Protein AF-0000000084939916 (afdb_homodimer)

Sequence (118 aa):
MDNESQDVKFNRGLDLFIESVLKPDHKLRQCAHNQKCYNELMWVRDDVLEYLKTRRRFSMDNESQDVKFNRGLDLFIESVLKPDHKLRQCAHNQKCYNELMWVRDDVLEYLKTRRRFS

Organism: NCBI:txid444859

Structure (mmCIF, N/CA/C/O backbone):
data_AF-0000000084939916-model_v1
#
loop_
_entity.id
_entity.type
_entity.pdbx_description
1 polymer Gp58
#
loop_
_atom_site.group_PDB
_atom_site.id
_atom_site.type_symbol
_atom_site.label_atom_id
_atom_site.label_alt_id
_atom_site.label_comp_id
_atom_site.label_asym_id
_atom_site.label_entity_id
_atom_site.label_seq_id
_atom_site.pdbx_PDB_ins_code
_atom_site.Cartn_x
_atom_site.Cartn_y
_atom_site.Cartn_z
_atom_site.occupancy
_atom_site.B_iso_or_equiv
_atom_site.auth_seq_id
_atom_site.auth_comp_id
_atom_site.auth_asym_id
_atom_site.auth_atom_id
_atom_site.pdbx_PDB_model_num
ATOM 1 N N . MET A 1 1 ? 8.695 -27.969 -12.617 1 55.28 1 MET A N 1
ATOM 2 C CA . MET A 1 1 ? 8.531 -26.797 -13.484 1 55.28 1 MET A CA 1
ATOM 3 C C . MET A 1 1 ? 7.266 -26.031 -13.141 1 55.28 1 MET A C 1
ATOM 5 O O . MET A 1 1 ? 6.172 -26.594 -13.133 1 55.28 1 MET A O 1
ATOM 9 N N . ASP A 1 2 ? 7.324 -25.031 -12.305 1 68.12 2 ASP A N 1
ATOM 10 C CA . ASP A 1 2 ? 6.141 -24.266 -11.914 1 68.12 2 ASP A CA 1
ATOM 11 C C . ASP A 1 2 ? 5.414 -23.703 -13.141 1 68.12 2 ASP A C 1
ATOM 13 O O . ASP A 1 2 ? 5.98 -22.906 -13.891 1 68.12 2 ASP A O 1
ATOM 17 N N . ASN A 1 3 ? 4.555 -24.453 -13.641 1 83.75 3 ASN A N 1
ATOM 18 C CA . ASN A 1 3 ? 3.818 -24.203 -14.875 1 83.75 3 ASN A CA 1
ATOM 19 C C . ASN A 1 3 ? 2.793 -23.094 -14.703 1 83.75 3 ASN A C 1
ATOM 21 O O . ASN A 1 3 ? 1.862 -22.969 -15.508 1 83.75 3 ASN A O 1
ATOM 25 N N . GLU A 1 4 ? 2.92 -22.391 -13.719 1 90.69 4 GLU A N 1
ATOM 26 C CA . GLU A 1 4 ? 1.94 -21.328 -13.5 1 90.69 4 GLU A CA 1
ATOM 27 C C . GLU A 1 4 ? 2.299 -20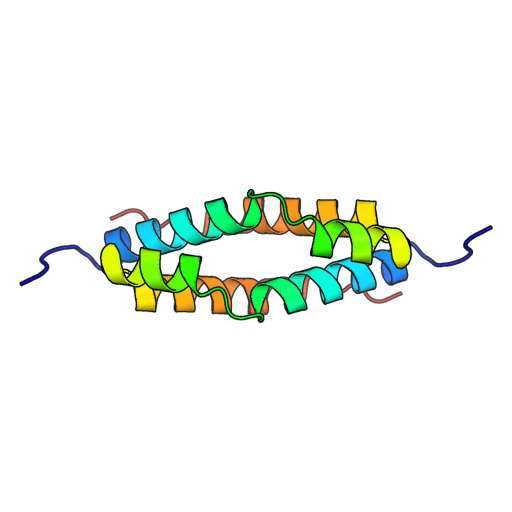.078 -14.289 1 90.69 4 GLU A C 1
ATOM 29 O O . GLU A 1 4 ? 3.471 -19.703 -14.383 1 90.69 4 GLU A O 1
ATOM 34 N N . SER A 1 5 ? 1.283 -19.562 -15.016 1 93.44 5 SER A N 1
ATOM 35 C CA . SER A 1 5 ? 1.527 -18.344 -15.789 1 93.44 5 SER A CA 1
ATOM 36 C C . SER A 1 5 ? 1.973 -17.188 -14.891 1 93.44 5 SER A C 1
ATOM 38 O O . SER A 1 5 ? 1.695 -17.203 -13.688 1 93.44 5 SER A O 1
ATOM 40 N N . GLN A 1 6 ? 2.688 -16.25 -15.438 1 94.56 6 GLN A N 1
ATOM 41 C CA . GLN A 1 6 ? 3.15 -15.078 -14.695 1 94.56 6 GLN A CA 1
ATOM 42 C C . GLN A 1 6 ? 1.976 -14.258 -14.172 1 94.56 6 GLN A C 1
ATOM 44 O O . GLN A 1 6 ? 2.055 -13.672 -13.094 1 94.56 6 GLN A O 1
ATOM 49 N N . ASP A 1 7 ? 0.882 -14.242 -14.922 1 96.19 7 ASP A N 1
ATOM 50 C CA . ASP A 1 7 ? -0.299 -13.492 -14.508 1 96.19 7 ASP A CA 1
ATOM 51 C C . ASP A 1 7 ? -0.888 -14.062 -13.219 1 96.19 7 ASP A C 1
ATOM 53 O O . ASP A 1 7 ? -1.333 -13.312 -12.344 1 96.19 7 ASP A O 1
ATOM 57 N N . VAL A 1 8 ? -0.942 -15.367 -13.133 1 96.69 8 VAL A N 1
ATOM 58 C CA . VAL A 1 8 ? -1.467 -16.016 -11.938 1 96.69 8 VAL A CA 1
ATOM 59 C C . VAL A 1 8 ? -0.582 -15.68 -10.742 1 96.69 8 VAL A C 1
ATOM 61 O O . VAL A 1 8 ? -1.084 -15.344 -9.664 1 96.69 8 VAL A O 1
ATOM 64 N N . LYS A 1 9 ? 0.613 -15.75 -10.922 1 96.94 9 LYS A N 1
ATOM 65 C CA . LYS A 1 9 ? 1.552 -15.422 -9.852 1 96.94 9 LYS A CA 1
ATOM 66 C C . LYS A 1 9 ? 1.452 -13.953 -9.461 1 96.94 9 LYS A C 1
ATOM 68 O O . LYS A 1 9 ? 1.509 -13.617 -8.281 1 96.94 9 LYS A O 1
ATOM 73 N N . PHE A 1 10 ? 1.355 -13.039 -10.547 1 98.12 10 PHE A N 1
ATOM 74 C CA . PHE A 1 10 ? 1.179 -11.617 -10.273 1 98.12 10 PHE A CA 1
ATOM 75 C C . PHE A 1 10 ? -0.06 -11.375 -9.422 1 98.12 10 PHE A C 1
ATOM 77 O O . PHE A 1 10 ? -0.007 -10.641 -8.43 1 98.12 10 PHE A O 1
ATOM 84 N N . ASN A 1 11 ? -1.154 -12.062 -9.773 1 98.25 11 ASN A N 1
ATOM 85 C CA . ASN A 1 11 ? -2.398 -11.883 -9.031 1 98.25 11 ASN A CA 1
ATOM 86 C C . ASN A 1 11 ? -2.281 -12.391 -7.598 1 98.25 11 ASN A C 1
ATOM 88 O O . ASN A 1 11 ? -2.893 -11.836 -6.684 1 98.25 11 ASN A O 1
ATOM 92 N N . ARG A 1 12 ? -1.5 -13.391 -7.375 1 97.75 12 ARG A N 1
ATOM 93 C CA . ARG A 1 12 ? -1.253 -13.875 -6.02 1 97.75 12 ARG A CA 1
ATOM 94 C C . ARG A 1 12 ? -0.479 -12.844 -5.207 1 97.75 12 ARG A C 1
ATOM 96 O O . ARG A 1 12 ? -0.814 -12.578 -4.047 1 97.75 12 ARG A O 1
ATOM 103 N N . GLY A 1 13 ? 0.573 -12.266 -5.816 1 98.12 13 GLY A N 1
ATOM 104 C CA . GLY A 1 13 ? 1.292 -11.188 -5.16 1 98.12 13 GLY A CA 1
ATOM 105 C C . GLY A 1 13 ? 0.417 -9.984 -4.859 1 98.12 13 GLY A C 1
ATOM 106 O O . GLY A 1 13 ? 0.499 -9.406 -3.773 1 98.12 13 GLY A O 1
ATOM 107 N N . LEU A 1 14 ? -0.398 -9.664 -5.844 1 98.56 14 LEU A N 1
ATOM 108 C CA . LEU A 1 14 ? -1.363 -8.586 -5.688 1 98.56 14 LEU A CA 1
ATOM 109 C C . LEU A 1 14 ? -2.289 -8.844 -4.504 1 98.56 14 LEU A C 1
ATOM 111 O O . LEU A 1 14 ? -2.518 -7.953 -3.682 1 98.56 14 LEU A O 1
ATOM 115 N N . ASP A 1 15 ? -2.814 -10.078 -4.402 1 98.44 15 ASP A N 1
ATOM 116 C CA . ASP A 1 15 ? -3.709 -10.438 -3.307 1 98.44 15 ASP A CA 1
ATOM 117 C C . ASP A 1 15 ? -3.008 -10.305 -1.956 1 98.44 15 ASP A C 1
ATOM 119 O O . ASP A 1 15 ? -3.592 -9.797 -0.995 1 98.44 15 ASP A O 1
ATOM 123 N N . LEU A 1 16 ? -1.821 -10.758 -1.882 1 98.12 16 LEU A N 1
ATOM 124 C CA . LEU A 1 16 ? -1.053 -10.648 -0.647 1 98.12 16 LEU A CA 1
ATOM 125 C C . LEU A 1 16 ? -0.865 -9.188 -0.249 1 98.12 16 LEU A C 1
ATOM 127 O O . LEU A 1 16 ? -1.004 -8.836 0.925 1 98.12 16 LEU A O 1
ATOM 131 N N . PHE A 1 17 ? -0.526 -8.266 -1.152 1 98.38 17 PHE A N 1
ATOM 132 C CA . PHE A 1 17 ? -0.325 -6.852 -0.872 1 98.38 17 PHE A CA 1
ATOM 133 C C . PHE A 1 17 ? -1.619 -6.203 -0.394 1 98.38 17 PHE A C 1
ATOM 135 O O . PHE A 1 17 ? -1.615 -5.43 0.563 1 98.38 17 PHE A O 1
ATOM 142 N N . ILE A 1 18 ? -2.701 -6.539 -1.081 1 98.38 18 ILE A N 1
ATOM 143 C CA . ILE A 1 18 ? -4.004 -6.004 -0.699 1 98.38 18 ILE A CA 1
ATOM 144 C C . ILE A 1 18 ? -4.32 -6.395 0.743 1 98.38 18 ILE A C 1
ATOM 146 O O . ILE A 1 18 ? -4.75 -5.559 1.539 1 98.38 18 ILE A O 1
ATOM 150 N N . GLU A 1 19 ? -4.094 -7.621 1.063 1 97.25 19 GLU A N 1
ATOM 151 C CA . GLU A 1 19 ? -4.328 -8.07 2.432 1 97.25 19 GLU A CA 1
ATOM 152 C C . GLU A 1 19 ? -3.486 -7.281 3.428 1 97.25 19 GLU A C 1
ATOM 154 O O . GLU A 1 19 ? -3.955 -6.949 4.52 1 97.25 19 GLU A O 1
ATOM 159 N N . SER A 1 20 ? -2.232 -7.035 3.074 1 96.81 20 SER A N 1
ATOM 160 C CA . SER A 1 20 ? -1.347 -6.281 3.957 1 96.81 20 SER A CA 1
ATOM 161 C C . SER A 1 20 ? -1.843 -4.855 4.152 1 96.81 20 SER A C 1
ATOM 163 O O . SER A 1 20 ? -1.668 -4.273 5.227 1 96.81 20 SER A O 1
ATOM 165 N N . VAL A 1 21 ? -2.348 -4.25 3.117 1 96.25 21 VAL A N 1
ATOM 166 C CA . VAL A 1 21 ? -2.895 -2.898 3.189 1 96.25 21 VAL A CA 1
ATOM 167 C C . VAL A 1 21 ? -4.148 -2.893 4.059 1 96.25 21 VAL A C 1
ATOM 169 O O . VAL A 1 21 ? -4.398 -1.938 4.797 1 96.25 21 VAL A O 1
ATOM 172 N N . LEU A 1 22 ? -4.969 -3.949 4.027 1 96.44 22 LEU A N 1
ATOM 173 C CA . LEU A 1 22 ? -6.23 -4.035 4.754 1 96.44 22 LEU A CA 1
ATOM 174 C C . LEU A 1 22 ? -5.988 -4.305 6.234 1 96.44 22 LEU A C 1
ATOM 176 O O . LEU A 1 22 ? -6.793 -3.908 7.086 1 96.44 22 LEU A O 1
ATOM 180 N N . LYS A 1 23 ? -4.91 -5.051 6.469 1 94.06 23 LYS A N 1
ATOM 181 C CA . LYS A 1 23 ? -4.598 -5.375 7.855 1 94.06 23 LYS A CA 1
ATOM 182 C C . LYS A 1 23 ? -4.316 -4.113 8.672 1 94.06 23 LYS A C 1
ATOM 184 O O . LYS A 1 23 ? -3.541 -3.256 8.242 1 94.06 23 LYS A O 1
ATOM 189 N N . PRO A 1 24 ? -4.965 -4.082 9.844 1 88.75 24 PRO A N 1
ATOM 190 C CA . PRO A 1 24 ? -4.684 -2.918 10.688 1 88.75 24 PRO A CA 1
ATOM 191 C C . PRO A 1 24 ? -3.217 -2.822 11.094 1 88.75 24 PRO A C 1
ATOM 193 O O . PRO A 1 24 ? -2.592 -3.838 11.406 1 88.75 24 PRO A O 1
ATOM 196 N N . ASP A 1 25 ? -2.75 -1.593 10.969 1 93.25 25 ASP A N 1
ATOM 197 C CA . ASP A 1 25 ? -1.422 -1.259 11.477 1 93.25 25 ASP A CA 1
ATOM 198 C C . ASP A 1 25 ? -1.503 -0.22 12.594 1 93.25 25 ASP A C 1
ATOM 200 O O . ASP A 1 25 ? -1.52 0.983 12.328 1 93.25 25 ASP A O 1
ATOM 204 N N . HIS A 1 26 ? -1.413 -0.751 13.805 1 95.31 26 HIS A N 1
ATOM 205 C CA . HIS A 1 26 ? -1.673 0.095 14.969 1 95.31 26 HIS A CA 1
ATOM 206 C C .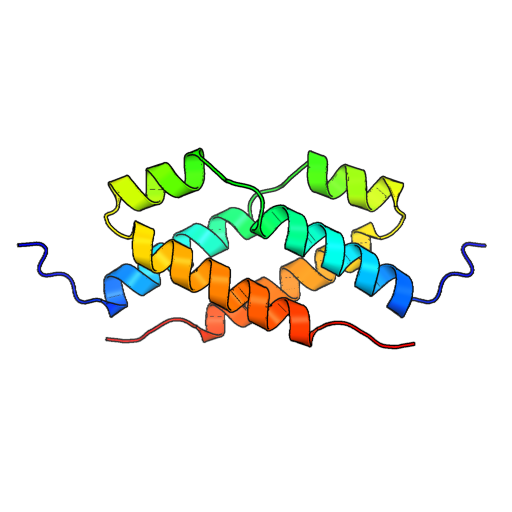 HIS A 1 26 ? -0.609 1.179 15.109 1 95.31 26 HIS A C 1
ATOM 208 O O . HIS A 1 26 ? -0.923 2.322 15.445 1 95.31 26 HIS A O 1
ATOM 214 N N . LYS A 1 27 ? 0.622 0.792 14.945 1 96 27 LYS A N 1
ATOM 215 C CA . LYS A 1 27 ? 1.695 1.776 15.047 1 96 27 LYS A CA 1
ATOM 216 C C . LYS A 1 27 ? 1.524 2.883 14.008 1 96 27 LYS A C 1
ATOM 218 O O . LYS A 1 27 ? 1.648 4.066 14.336 1 96 27 LYS A O 1
ATOM 223 N N . LEU A 1 28 ? 1.215 2.527 12.797 1 96.94 28 LEU A N 1
ATOM 224 C CA . LEU A 1 28 ? 0.991 3.49 11.719 1 96.94 28 LEU A CA 1
ATOM 225 C C . LEU A 1 28 ? -0.184 4.406 12.047 1 96.94 28 LEU A C 1
ATOM 227 O O . LEU A 1 28 ? -0.099 5.621 11.867 1 96.94 28 LEU A O 1
ATOM 231 N N . ARG A 1 29 ? -1.285 3.865 12.555 1 97.5 29 ARG A N 1
ATOM 232 C CA . ARG A 1 29 ? -2.467 4.648 12.898 1 97.5 29 ARG A CA 1
ATOM 233 C C . ARG A 1 29 ? -2.178 5.605 14.047 1 97.5 29 ARG A C 1
ATOM 235 O O . ARG A 1 29 ? -2.645 6.746 14.047 1 97.5 29 ARG A O 1
ATOM 242 N N . GLN A 1 30 ? -1.429 5.117 14.977 1 98.12 30 GLN A N 1
ATOM 243 C CA . GLN A 1 30 ? -1.065 5.977 16.094 1 98.12 30 GLN A CA 1
ATOM 244 C C . GLN A 1 30 ? -0.199 7.145 15.633 1 98.12 30 GLN A C 1
ATOM 246 O O . GLN A 1 30 ? -0.385 8.281 16.094 1 98.12 30 GLN A O 1
ATOM 251 N N . CYS A 1 31 ? 0.781 6.84 14.844 1 97.88 31 CYS A N 1
ATOM 252 C CA . CYS A 1 31 ? 1.615 7.895 14.281 1 97.88 31 CYS A CA 1
ATOM 253 C C . CYS A 1 31 ? 0.767 8.93 13.555 1 97.88 31 CYS A C 1
ATOM 255 O O . CYS A 1 31 ? 0.964 10.133 13.727 1 97.88 31 CYS A O 1
ATOM 257 N N . ALA A 1 32 ? -0.178 8.516 12.797 1 98.06 32 ALA A N 1
ATOM 258 C CA . ALA A 1 32 ? -1.06 9.406 12.055 1 98.06 32 ALA A CA 1
ATOM 259 C C . ALA A 1 32 ? -1.893 10.266 13 1 98.06 32 ALA A C 1
ATOM 261 O O .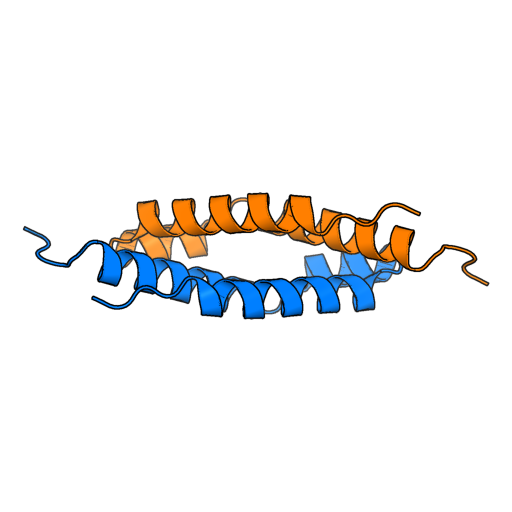 ALA A 1 32 ? -2.109 11.453 1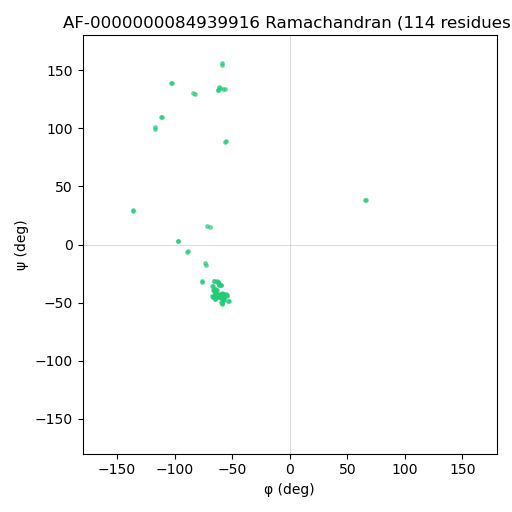2.742 1 98.06 32 ALA A O 1
ATOM 262 N N . HIS A 1 33 ? -2.383 9.609 14.047 1 98 33 HIS A N 1
ATOM 263 C CA . HIS A 1 33 ? -3.117 10.375 15.047 1 98 33 HIS A CA 1
ATOM 264 C C . HIS A 1 33 ? -2.24 11.461 15.672 1 98 33 HIS A C 1
ATOM 266 O O . HIS A 1 33 ? -2.676 12.602 15.836 1 98 33 HIS A O 1
ATOM 272 N N . ASN A 1 34 ? -1.037 11.125 16.031 1 97.88 34 ASN A N 1
ATOM 273 C CA . ASN A 1 34 ? -0.095 12.055 16.641 1 97.88 34 ASN A CA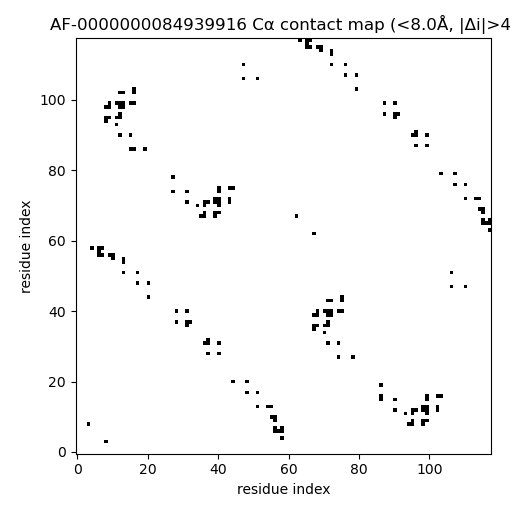 1
ATOM 274 C C . ASN A 1 34 ? 0.25 13.203 15.695 1 97.88 34 ASN A C 1
ATOM 276 O O . ASN A 1 34 ? 0.484 14.328 16.141 1 97.88 34 ASN A O 1
ATOM 280 N N . GLN A 1 35 ? 0.253 12.945 14.477 1 97.25 35 GLN A N 1
ATOM 281 C CA . GLN A 1 35 ? 0.64 13.945 13.484 1 97.25 35 GLN A CA 1
ATOM 282 C C . GLN A 1 35 ? -0.584 14.633 12.898 1 97.25 35 GLN A C 1
ATOM 284 O O . GLN A 1 35 ? -0.479 15.344 11.898 1 97.25 35 GLN A O 1
ATOM 289 N N . LYS A 1 36 ? -1.763 14.25 13.43 1 97 36 LYS A N 1
ATOM 290 C CA . LYS A 1 36 ? -3.037 14.891 13.125 1 97 36 LYS A CA 1
ATOM 291 C C . LYS A 1 36 ? -3.414 14.695 11.656 1 97 36 LYS A C 1
ATOM 293 O O . LYS A 1 36 ? -3.869 15.625 10.992 1 97 36 LYS A O 1
ATOM 298 N N . CYS A 1 37 ? -3.131 13.539 11.141 1 98.06 37 CYS A N 1
ATOM 299 C CA . CYS A 1 37 ? -3.467 13.258 9.75 1 98.06 37 CYS A CA 1
ATOM 300 C C . CYS A 1 37 ? -4.086 11.875 9.609 1 98.06 37 CYS A C 1
ATOM 302 O O . CYS A 1 37 ? -3.883 11.195 8.594 1 98.06 37 CYS A O 1
ATOM 304 N N . TYR A 1 38 ? -4.766 11.336 10.594 1 98.06 38 TYR A N 1
ATOM 305 C CA . TYR A 1 38 ? -5.371 10.008 10.586 1 98.06 38 TYR A CA 1
ATOM 306 C C . TYR A 1 38 ? -6.367 9.875 9.445 1 98.06 38 TYR A C 1
ATOM 308 O O . TYR A 1 38 ? -6.324 8.898 8.688 1 98.06 38 TYR A O 1
ATOM 316 N N . ASN A 1 39 ? -7.305 10.844 9.312 1 97.88 39 ASN A N 1
ATOM 317 C CA . ASN A 1 39 ? -8.305 10.766 8.25 1 97.88 39 ASN A CA 1
ATOM 318 C C . ASN A 1 39 ? -7.648 10.711 6.875 1 97.88 39 ASN A C 1
ATOM 320 O O . ASN A 1 39 ? -8.062 9.93 6.016 1 97.88 39 ASN A O 1
ATOM 324 N N . GLU A 1 40 ? -6.684 11.5 6.684 1 98.06 40 GLU A N 1
ATOM 325 C CA . GLU A 1 40 ? -5.98 11.547 5.402 1 98.06 40 GLU A CA 1
ATOM 326 C C . GLU A 1 40 ? -5.254 10.234 5.125 1 98.06 40 GLU A C 1
ATOM 328 O O . GLU A 1 40 ? -5.223 9.766 3.988 1 98.06 40 GLU A O 1
ATOM 333 N N . LEU A 1 41 ? -4.613 9.641 6.152 1 98.38 41 LEU A N 1
ATOM 334 C CA . LEU A 1 41 ? -4.016 8.32 5.988 1 98.38 41 LEU A CA 1
ATOM 335 C C . LEU A 1 41 ? -5.051 7.309 5.504 1 98.38 41 LEU A C 1
ATOM 337 O O . LEU A 1 41 ? -4.77 6.5 4.617 1 98.38 41 LEU A O 1
ATOM 341 N N . MET A 1 42 ? -6.254 7.344 6.07 1 98.19 42 MET A N 1
ATOM 342 C CA . MET A 1 42 ? -7.312 6.418 5.668 1 98.19 42 MET A CA 1
ATOM 343 C C . MET A 1 42 ? -7.734 6.668 4.223 1 98.19 42 MET A C 1
ATOM 345 O O . MET A 1 42 ? -8.062 5.727 3.498 1 98.19 42 MET A O 1
ATOM 349 N N . TRP A 1 43 ? -7.777 7.906 3.842 1 98.19 43 TRP A N 1
ATOM 350 C CA . TRP A 1 43 ? -8.109 8.227 2.457 1 98.19 43 TRP A CA 1
ATOM 351 C C . TRP A 1 43 ? -7.07 7.648 1.503 1 98.19 43 TRP A C 1
ATOM 353 O O . TRP A 1 43 ? -7.418 7.082 0.465 1 98.19 43 TRP A O 1
ATOM 363 N N . VAL A 1 44 ? -5.777 7.789 1.814 1 98.25 44 VAL A N 1
ATOM 364 C CA . VAL A 1 44 ? -4.703 7.227 1.008 1 98.25 44 VAL A CA 1
ATOM 365 C C . VAL A 1 44 ? -4.871 5.711 0.903 1 98.25 44 VAL A C 1
ATOM 367 O O . VAL A 1 44 ? -4.773 5.145 -0.188 1 98.25 44 VAL A O 1
ATOM 370 N N . ARG A 1 45 ? -5.055 5.094 2.027 1 98.25 45 ARG A N 1
ATOM 371 C CA . ARG A 1 45 ? -5.258 3.648 2.049 1 98.25 45 ARG A CA 1
ATOM 372 C C . ARG A 1 45 ? -6.375 3.24 1.094 1 98.25 45 ARG A C 1
ATOM 374 O O . ARG A 1 45 ? -6.215 2.307 0.305 1 98.25 45 ARG A O 1
ATOM 381 N N . ASP A 1 46 ? -7.473 3.9 1.172 1 98.06 46 ASP A N 1
ATOM 382 C CA . ASP A 1 46 ? -8.625 3.572 0.334 1 98.06 46 ASP A CA 1
ATOM 383 C C . ASP A 1 46 ? -8.305 3.787 -1.144 1 98.06 46 ASP A C 1
ATOM 385 O O . ASP A 1 46 ? -8.695 2.982 -1.992 1 98.06 46 ASP A O 1
ATOM 389 N N . ASP A 1 47 ? -7.664 4.848 -1.441 1 97.81 47 ASP A N 1
ATOM 390 C CA . ASP A 1 47 ? -7.242 5.129 -2.811 1 97.81 47 ASP A CA 1
ATOM 391 C C . ASP A 1 47 ? -6.359 4.008 -3.352 1 97.81 47 ASP A C 1
ATOM 393 O O . ASP A 1 47 ? -6.531 3.568 -4.492 1 97.81 47 ASP A O 1
ATOM 397 N N . VAL A 1 48 ? -5.398 3.607 -2.549 1 98.31 48 VAL A N 1
ATOM 398 C CA . VAL A 1 48 ? -4.473 2.553 -2.949 1 98.31 48 VAL A CA 1
ATOM 399 C C . VAL A 1 48 ? -5.238 1.255 -3.189 1 98.31 48 VAL A C 1
ATOM 401 O O . VAL A 1 48 ? -4.961 0.53 -4.148 1 98.31 48 VAL A O 1
ATOM 404 N N . LEU A 1 49 ? -6.148 0.915 -2.359 1 98.25 49 LEU A N 1
ATOM 405 C CA . LEU A 1 49 ? -6.941 -0.298 -2.537 1 98.25 49 LEU A CA 1
ATOM 406 C C . LEU A 1 49 ? -7.691 -0.268 -3.861 1 98.25 49 LEU A C 1
ATOM 408 O O . LEU A 1 49 ? -7.75 -1.274 -4.57 1 98.25 49 LEU A O 1
ATOM 412 N N . GLU A 1 50 ? -8.273 0.846 -4.121 1 98.31 50 GLU A N 1
ATOM 413 C CA . GLU A 1 50 ? -8.969 0.98 -5.402 1 98.31 50 GLU A CA 1
ATOM 414 C C . GLU A 1 50 ? -8 0.826 -6.57 1 98.31 50 GLU A C 1
ATOM 416 O O . GLU A 1 50 ? -8.312 0.148 -7.555 1 98.31 50 GLU A O 1
ATOM 421 N N . TYR A 1 51 ? -6.887 1.463 -6.477 1 98.38 51 TYR A N 1
ATOM 422 C CA . TYR A 1 51 ? -5.863 1.341 -7.508 1 98.38 51 TYR A CA 1
ATOM 423 C C . TYR A 1 51 ? -5.457 -0.115 -7.703 1 98.38 51 TYR A C 1
ATOM 425 O O . TYR A 1 51 ? -5.359 -0.592 -8.836 1 98.38 51 TYR A O 1
ATOM 433 N N . LEU A 1 52 ? -5.203 -0.856 -6.629 1 98.19 52 LEU A N 1
ATOM 434 C CA . LEU A 1 52 ? -4.762 -2.244 -6.688 1 98.19 52 LEU A CA 1
ATOM 435 C C . LEU A 1 52 ? -5.785 -3.113 -7.41 1 98.19 52 LEU A C 1
ATOM 437 O O . LEU A 1 52 ? -5.418 -4.059 -8.109 1 98.19 52 LEU A O 1
ATOM 441 N N . LYS A 1 53 ? -7.02 -2.852 -7.285 1 96.88 53 LYS A N 1
ATOM 442 C CA . LYS A 1 53 ? -8.055 -3.602 -7.984 1 96.88 53 LYS A CA 1
ATOM 443 C C . LYS A 1 53 ? -7.898 -3.48 -9.5 1 96.88 53 LYS A C 1
ATOM 445 O O .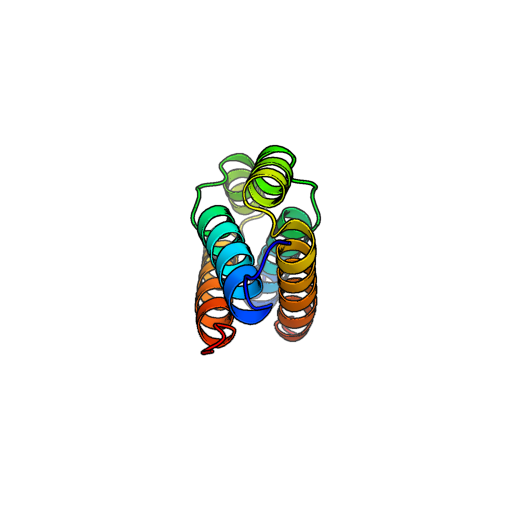 LYS A 1 53 ? -8.234 -4.406 -10.242 1 96.88 53 LYS A O 1
ATOM 450 N N . THR A 1 54 ? -7.441 -2.293 -9.93 1 97.62 54 THR A N 1
ATOM 451 C CA . THR A 1 54 ? -7.285 -2.055 -11.367 1 97.62 54 THR A CA 1
ATOM 452 C C . THR A 1 54 ? -6.082 -2.814 -11.914 1 97.62 54 THR A C 1
ATOM 454 O O . THR A 1 54 ? -5.914 -2.928 -13.133 1 97.62 54 THR A O 1
ATOM 457 N N . ARG A 1 55 ? -5.176 -3.285 -11.094 1 97.5 55 ARG A N 1
ATOM 458 C CA . ARG A 1 55 ? -3.932 -3.924 -11.516 1 97.5 55 ARG A CA 1
ATOM 459 C C . ARG A 1 55 ? -4.125 -5.426 -11.703 1 97.5 55 ARG A C 1
ATOM 461 O O . ARG A 1 55 ? -3.209 -6.125 -12.141 1 97.5 55 ARG A O 1
ATOM 468 N N . ARG A 1 56 ? -5.234 -5.953 -11.367 1 97.5 56 ARG A N 1
ATOM 469 C CA . ARG A 1 56 ? -5.488 -7.379 -11.555 1 97.5 56 ARG A CA 1
ATOM 470 C C . ARG A 1 56 ? -5.301 -7.781 -13.008 1 97.5 56 ARG A C 1
ATOM 472 O O . ARG A 1 56 ? -5.742 -7.074 -13.914 1 97.5 56 ARG A O 1
ATOM 479 N N . ARG A 1 57 ? -4.621 -8.828 -13.172 1 96.19 57 ARG A N 1
ATOM 480 C CA . ARG A 1 57 ? -4.375 -9.352 -14.516 1 96.19 57 ARG A CA 1
ATOM 481 C C . ARG A 1 57 ? -5.273 -10.547 -14.812 1 96.19 57 ARG A C 1
ATOM 483 O O . ARG A 1 57 ? -5.52 -11.375 -13.938 1 96.19 57 ARG A O 1
ATOM 490 N N . PHE A 1 58 ? -5.797 -10.562 -16.062 1 87.88 58 PHE A N 1
ATOM 491 C CA . PHE A 1 58 ? -6.672 -11.641 -16.5 1 87.88 58 PHE A CA 1
ATOM 492 C C . PHE A 1 58 ? -5.984 -12.5 -17.547 1 87.88 58 PHE A C 1
ATOM 494 O O . PHE A 1 58 ? -5.32 -11.977 -18.453 1 87.88 58 PHE A O 1
ATOM 501 N N . SER A 1 59 ? -5.605 -13.789 -17.172 1 65 59 SER A N 1
ATOM 502 C CA . SER A 1 59 ? -4.992 -14.719 -18.109 1 65 59 SER A CA 1
ATOM 503 C C . SER A 1 59 ? -5.977 -15.141 -19.188 1 65 59 SER A C 1
ATOM 505 O O . SER A 1 59 ? -7.188 -15.164 -18.969 1 65 59 SER A O 1
ATOM 507 N N . MET B 1 1 ? -6.875 25.922 16.922 1 55.28 1 MET B N 1
ATOM 508 C CA . MET B 1 1 ? -7.418 25.75 15.578 1 55.28 1 MET B CA 1
ATOM 509 C C . MET B 1 1 ? -6.336 25.297 14.609 1 55.28 1 MET B C 1
ATOM 511 O O . MET B 1 1 ? -5.309 25.953 14.461 1 55.28 1 MET B O 1
ATOM 515 N N . ASP B 1 2 ? -6.16 24 14.391 1 68.06 2 ASP B N 1
ATOM 516 C CA . ASP B 1 2 ? -5.113 23.5 13.5 1 68.06 2 ASP B CA 1
ATOM 517 C C . ASP B 1 2 ? -5.242 24.109 12.109 1 68.06 2 ASP B C 1
ATOM 519 O O . ASP B 1 2 ? -6.266 23.938 11.438 1 68.06 2 ASP B O 1
ATOM 523 N N . ASN B 1 3 ? -4.648 25.188 11.922 1 83.69 3 ASN B N 1
ATOM 524 C CA . ASN B 1 3 ? -4.695 26.031 10.734 1 83.69 3 ASN B CA 1
ATOM 525 C C . ASN B 1 3 ? -3.984 25.375 9.555 1 83.69 3 ASN B C 1
ATOM 527 O O . ASN B 1 3 ? -3.645 26.047 8.578 1 83.69 3 ASN B O 1
ATOM 531 N N . GLU B 1 4 ? -3.732 24.172 9.648 1 90.5 4 GLU B N 1
ATOM 532 C CA . GLU B 1 4 ? -3.029 23.5 8.555 1 90.5 4 GLU B CA 1
ATOM 533 C C . GLU B 1 4 ? -3.992 23.109 7.434 1 90.5 4 GLU B C 1
ATOM 535 O O . GLU B 1 4 ? -5.105 22.656 7.703 1 90.5 4 GLU B O 1
ATOM 540 N N . SER B 1 5 ? -3.619 23.484 6.207 1 93.25 5 SER B N 1
ATOM 541 C CA . SER B 1 5 ? -4.473 23.141 5.078 1 93.25 5 SER B CA 1
ATOM 542 C C . SER B 1 5 ? -4.664 21.625 4.969 1 93.25 5 SER B C 1
ATOM 544 O O . SER B 1 5 ? -3.842 20.859 5.465 1 93.25 5 SER B O 1
ATOM 546 N N . GLN B 1 6 ? -5.746 21.219 4.348 1 94.44 6 GLN B N 1
ATOM 547 C CA . GLN B 1 6 ? -6.035 19.812 4.152 1 94.44 6 GLN B CA 1
ATOM 548 C C . GLN B 1 6 ? -4.973 19.141 3.277 1 94.44 6 GLN B C 1
ATOM 550 O O . GLN B 1 6 ? -4.645 17.969 3.469 1 94.44 6 GLN B O 1
ATOM 555 N N . ASP B 1 7 ? -4.414 19.906 2.342 1 96.06 7 ASP B N 1
ATOM 556 C CA . ASP B 1 7 ? -3.387 19.359 1.455 1 96.06 7 ASP B CA 1
ATOM 557 C C . ASP B 1 7 ? -2.131 18.984 2.236 1 96.06 7 ASP B C 1
ATOM 559 O O . ASP B 1 7 ? -1.497 17.969 1.949 1 96.06 7 ASP B O 1
ATOM 563 N N . VAL B 1 8 ? -1.743 19.828 3.168 1 96.62 8 VAL B N 1
ATOM 564 C CA . VAL B 1 8 ? -0.567 19.547 3.984 1 96.62 8 VAL B CA 1
ATOM 565 C C . VAL B 1 8 ? -0.799 18.281 4.809 1 96.62 8 VAL B C 1
ATOM 567 O O . VAL B 1 8 ? 0.079 17.422 4.898 1 96.62 8 VAL B O 1
ATOM 570 N N . LYS B 1 9 ? -1.892 18.203 5.352 1 96.88 9 LYS B N 1
ATOM 571 C CA . LYS B 1 9 ? -2.227 17.016 6.148 1 96.88 9 LYS B CA 1
ATOM 572 C C . LYS B 1 9 ? -2.285 15.766 5.277 1 96.88 9 LYS B C 1
ATOM 574 O O . LYS B 1 9 ? -1.826 14.703 5.688 1 96.88 9 LYS B O 1
ATOM 579 N N . PHE B 1 10 ? -2.936 15.93 4.039 1 98.06 10 PHE B N 1
ATOM 580 C CA . PHE B 1 10 ? -2.977 14.812 3.102 1 98.06 10 PHE B CA 1
ATOM 581 C C . PHE B 1 10 ? -1.567 14.328 2.773 1 98.06 10 PHE B C 1
ATOM 583 O O . PHE B 1 10 ? -1.295 13.125 2.803 1 98.06 10 PHE B O 1
ATOM 590 N N . ASN B 1 11 ? -0.665 15.266 2.508 1 98.25 11 ASN B N 1
ATOM 591 C CA . ASN B 1 11 ? 0.703 14.906 2.15 1 98.25 11 ASN B CA 1
ATOM 592 C C . ASN B 1 11 ? 1.426 14.234 3.314 1 98.25 11 ASN B C 1
ATOM 594 O O . ASN B 1 11 ? 2.262 13.352 3.105 1 98.25 11 ASN B O 1
ATOM 598 N N . ARG B 1 12 ? 1.105 14.586 4.523 1 97.75 12 ARG B N 1
ATOM 599 C CA . ARG B 1 12 ? 1.673 13.914 5.688 1 97.75 12 ARG B CA 1
ATOM 600 C C . ARG B 1 12 ? 1.189 12.469 5.773 1 97.75 12 ARG B C 1
ATOM 602 O O . ARG B 1 12 ? 1.981 11.555 6.023 1 97.75 12 ARG B O 1
ATOM 609 N N . GLY B 1 13 ? -0.138 12.281 5.57 1 98.12 13 GLY B N 1
ATOM 610 C CA . GLY B 1 13 ? -0.665 10.93 5.512 1 98.12 13 GLY B CA 1
ATOM 611 C C . GLY B 1 13 ? -0.05 10.094 4.402 1 98.12 13 GLY B C 1
ATOM 612 O O . GLY B 1 13 ? 0.284 8.93 4.609 1 98.12 13 GLY B O 1
ATOM 613 N N . LEU B 1 14 ? 0.073 10.734 3.277 1 98.56 14 LEU B N 1
ATOM 614 C CA . LEU B 1 14 ? 0.715 10.109 2.131 1 98.56 14 LEU B CA 1
ATOM 615 C C . LEU B 1 14 ? 2.135 9.664 2.475 1 98.56 14 LEU B C 1
ATOM 617 O O . LEU B 1 14 ? 2.529 8.539 2.174 1 98.56 14 LEU B O 1
ATOM 621 N N . ASP B 1 15 ? 2.924 10.555 3.102 1 98.44 15 ASP B N 1
ATOM 622 C CA . ASP B 1 15 ? 4.297 10.242 3.484 1 98.44 15 ASP B CA 1
ATOM 623 C C . ASP B 1 15 ? 4.344 9.055 4.445 1 98.44 15 ASP B C 1
ATOM 625 O O . ASP B 1 15 ? 5.191 8.172 4.309 1 98.44 15 ASP B O 1
ATOM 629 N N . LEU B 1 16 ? 3.482 9.039 5.387 1 98.12 16 LEU B N 1
ATOM 630 C CA . LEU B 1 16 ? 3.422 7.938 6.34 1 98.12 16 LEU B CA 1
ATOM 631 C C . LEU B 1 16 ? 3.129 6.621 5.629 1 98.12 16 LEU B C 1
ATOM 633 O O . LEU B 1 16 ? 3.742 5.594 5.934 1 98.12 16 LEU B O 1
ATOM 637 N N . PHE B 1 17 ? 2.182 6.539 4.699 1 98.38 17 PHE B N 1
ATOM 638 C CA . PHE B 1 17 ? 1.832 5.328 3.965 1 98.38 17 PHE B CA 1
ATOM 639 C C . PHE B 1 17 ? 3.01 4.844 3.127 1 98.38 17 PHE B C 1
ATOM 641 O O . PHE B 1 17 ? 3.303 3.648 3.092 1 98.38 17 PHE B O 1
ATOM 648 N N . ILE B 1 18 ? 3.654 5.801 2.461 1 98.38 18 ILE B N 1
ATOM 649 C CA . ILE B 1 18 ? 4.816 5.457 1.646 1 98.38 18 ILE B CA 1
ATOM 650 C C . ILE B 1 18 ? 5.879 4.793 2.518 1 98.38 18 ILE B C 1
ATOM 652 O O . ILE B 1 18 ? 6.445 3.764 2.141 1 98.38 18 ILE B O 1
ATOM 656 N N . GLU B 1 19 ? 6.137 5.367 3.637 1 97.12 19 GLU B N 1
ATOM 657 C CA . GLU B 1 19 ? 7.109 4.781 4.555 1 97.12 19 GLU B CA 1
ATOM 658 C C . GLU B 1 19 ? 6.711 3.359 4.941 1 97.12 19 GLU B C 1
ATOM 660 O O . GLU B 1 19 ? 7.566 2.477 5.051 1 97.12 19 GLU B O 1
ATOM 665 N N . SER B 1 20 ? 5.43 3.135 5.215 1 96.81 20 SER B N 1
ATOM 666 C CA . SER B 1 20 ? 4.949 1.81 5.59 1 96.81 20 SER B CA 1
ATOM 667 C C . SER B 1 20 ? 5.141 0.808 4.457 1 96.81 20 SER B C 1
ATOM 669 O O . SER B 1 20 ? 5.402 -0.372 4.703 1 96.81 20 SER B O 1
ATOM 671 N N . VAL B 1 21 ? 4.918 1.24 3.248 1 96.19 21 VAL B N 1
ATOM 672 C CA . VAL B 1 21 ? 5.105 0.385 2.08 1 96.19 21 VAL B CA 1
ATOM 673 C C . VAL B 1 21 ? 6.59 0.064 1.909 1 96.19 21 VAL B C 1
ATOM 675 O O . VAL B 1 21 ? 6.949 -1.045 1.507 1 96.19 21 VAL B O 1
ATOM 678 N N . LEU B 1 22 ? 7.508 0.986 2.215 1 96.31 22 LEU B N 1
ATOM 679 C CA . LEU B 1 22 ? 8.945 0.826 2.031 1 96.31 22 LEU B CA 1
ATOM 680 C C . LEU B 1 22 ? 9.539 -0.07 3.115 1 96.31 22 LEU B C 1
ATOM 682 O O . LEU B 1 22 ? 10.547 -0.746 2.889 1 96.31 22 LEU B O 1
ATOM 686 N N . LYS B 1 23 ? 8.914 0.022 4.277 1 93.88 23 LYS B N 1
ATOM 687 C CA . LYS B 1 23 ? 9.414 -0.788 5.387 1 93.88 23 LYS B CA 1
ATOM 688 C C . LYS B 1 23 ? 9.312 -2.277 5.07 1 93.88 23 LYS B C 1
ATOM 690 O O . LYS B 1 23 ? 8.266 -2.752 4.617 1 93.88 23 LYS B O 1
ATOM 695 N N . PRO B 1 24 ? 10.43 -2.949 5.344 1 88.69 24 PRO B N 1
ATOM 696 C CA . PRO B 1 24 ? 10.367 -4.395 5.121 1 88.69 24 PRO B CA 1
ATOM 697 C C . PRO B 1 24 ? 9.305 -5.078 5.98 1 88.69 24 PRO B C 1
ATOM 699 O O . PRO B 1 24 ? 9.141 -4.734 7.156 1 88.69 24 PRO B O 1
ATOM 702 N N . ASP B 1 25 ? 8.594 -5.934 5.27 1 93.06 25 ASP B N 1
ATOM 703 C CA . ASP B 1 25 ? 7.652 -6.809 5.957 1 93.06 25 ASP B CA 1
ATOM 704 C C . ASP B 1 25 ? 8.047 -8.273 5.789 1 93.06 25 ASP B C 1
ATOM 706 O O . ASP B 1 25 ? 7.664 -8.914 4.809 1 93.06 25 ASP B O 1
ATOM 710 N N . HIS B 1 26 ? 8.664 -8.766 6.863 1 95.25 26 HIS B N 1
ATOM 711 C CA . HIS B 1 26 ? 9.266 -10.086 6.766 1 95.25 26 HIS B CA 1
ATOM 712 C C . HIS B 1 26 ? 8.195 -11.164 6.621 1 95.25 26 HIS B C 1
ATOM 714 O O . HIS B 1 26 ? 8.367 -12.117 5.855 1 95.25 26 HIS B O 1
ATOM 720 N N . LYS B 1 27 ? 7.188 -11.047 7.402 1 95.75 27 LYS B N 1
ATOM 721 C CA . LYS B 1 27 ? 6.113 -12.031 7.309 1 95.75 27 LYS B CA 1
ATOM 722 C C . LYS B 1 27 ? 5.492 -12.039 5.914 1 95.75 27 LYS B C 1
ATOM 724 O O . LYS B 1 27 ? 5.281 -13.102 5.328 1 95.75 27 LYS B O 1
ATOM 729 N N . LEU B 1 28 ? 5.203 -10.891 5.379 1 97 28 LEU B N 1
ATOM 730 C CA . LEU B 1 28 ? 4.637 -10.758 4.039 1 97 28 LEU B CA 1
ATOM 731 C C . LEU B 1 28 ? 5.574 -11.352 2.992 1 97 28 LEU B C 1
ATOM 733 O O . LEU B 1 28 ? 5.137 -12.078 2.1 1 97 28 LEU B O 1
ATOM 737 N N . ARG B 1 29 ? 6.887 -11.086 3.08 1 97.5 29 ARG B N 1
ATOM 738 C CA . ARG B 1 29 ? 7.867 -11.594 2.125 1 97.5 29 ARG B CA 1
ATOM 739 C C . ARG B 1 29 ? 7.988 -13.109 2.215 1 97.5 29 ARG B C 1
ATOM 741 O O . ARG B 1 29 ? 8.125 -13.789 1.195 1 97.5 29 ARG B O 1
ATOM 748 N N . GLN B 1 30 ? 7.934 -13.586 3.414 1 98.12 30 GLN B N 1
ATOM 749 C CA . GLN B 1 30 ? 7.992 -15.039 3.588 1 98.12 30 GLN B CA 1
ATOM 750 C C . GLN B 1 30 ? 6.773 -15.719 2.969 1 98.12 30 GLN B C 1
ATOM 752 O O . GLN B 1 30 ? 6.898 -16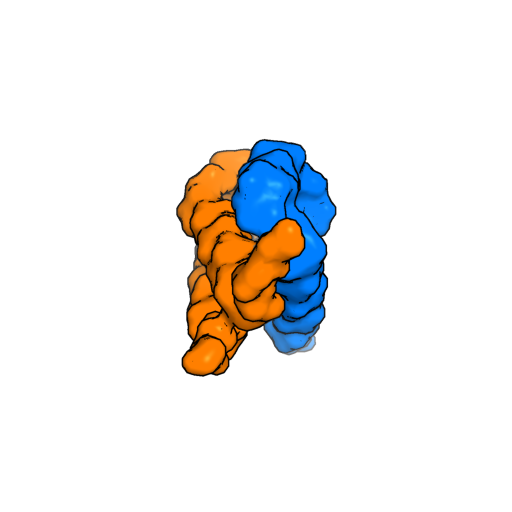.766 2.33 1 98.12 30 GLN B O 1
ATOM 757 N N . CYS B 1 31 ? 5.625 -15.18 3.252 1 97.88 31 CYS B N 1
ATOM 758 C CA . CYS B 1 31 ? 4.406 -15.695 2.641 1 97.88 31 CYS B CA 1
ATOM 759 C C . CYS B 1 31 ? 4.523 -15.719 1.121 1 97.88 31 CYS B C 1
ATOM 761 O O . CYS B 1 31 ? 4.176 -16.703 0.479 1 97.88 31 CYS B O 1
ATOM 763 N N . ALA B 1 32 ? 5.031 -14.695 0.539 1 98.06 32 ALA B N 1
ATOM 764 C CA . ALA B 1 32 ? 5.199 -14.594 -0.909 1 98.06 32 ALA B CA 1
ATOM 765 C C . ALA B 1 32 ? 6.176 -15.648 -1.422 1 98.06 32 ALA B C 1
ATOM 767 O O . ALA B 1 32 ? 5.961 -16.234 -2.486 1 98.06 32 ALA B O 1
ATOM 768 N N . HIS B 1 33 ? 7.25 -15.82 -0.648 1 98 33 HIS B N 1
ATOM 769 C CA . HIS B 1 33 ? 8.195 -16.875 -1.017 1 98 33 HIS B CA 1
ATOM 770 C C . HIS B 1 33 ? 7.52 -18.234 -1.006 1 98 33 HIS B C 1
ATOM 772 O O . HIS B 1 33 ? 7.715 -19.031 -1.925 1 98 33 HIS B O 1
ATOM 778 N N . ASN B 1 34 ? 6.762 -18.516 0.003 1 97.88 34 ASN B N 1
ATOM 779 C CA . ASN B 1 34 ? 6.066 -19.797 0.146 1 97.88 34 ASN B CA 1
ATOM 780 C C . ASN B 1 34 ? 5.051 -20 -0.973 1 97.88 34 ASN B C 1
ATOM 782 O O . ASN B 1 34 ? 4.82 -21.141 -1.401 1 97.88 34 ASN B O 1
ATOM 786 N N . GLN B 1 35 ? 4.504 -19 -1.431 1 97.25 35 GLN B N 1
ATOM 787 C CA . GLN B 1 35 ? 3.461 -19.094 -2.449 1 97.25 35 GLN B CA 1
ATOM 788 C C . GLN B 1 35 ? 4.039 -18.875 -3.846 1 97.25 35 GLN B C 1
ATOM 790 O O . GLN B 1 35 ? 3.291 -18.688 -4.809 1 97.25 35 GLN B O 1
ATOM 795 N N . LYS B 1 36 ? 5.379 -18.703 -3.883 1 97.06 36 LYS B N 1
ATOM 796 C CA . LYS B 1 36 ? 6.148 -18.641 -5.121 1 97.06 36 LYS B CA 1
ATOM 797 C C . LYS B 1 36 ? 5.785 -17.406 -5.934 1 97.06 36 LYS B C 1
ATOM 799 O O . LYS B 1 36 ? 5.617 -17.484 -7.152 1 97.06 36 LYS B O 1
ATOM 804 N N . CYS B 1 37 ? 5.555 -16.312 -5.273 1 98.06 37 CYS B N 1
ATOM 805 C CA . CYS B 1 37 ? 5.215 -15.086 -5.969 1 98.06 37 CYS B CA 1
ATOM 806 C C . CYS B 1 37 ? 5.977 -13.898 -5.387 1 98.06 37 CYS B C 1
ATOM 808 O O . CYS B 1 37 ? 5.461 -12.781 -5.344 1 98.06 37 CYS B O 1
ATOM 810 N N . TYR B 1 38 ? 7.152 -14.07 -4.844 1 98.06 38 TYR B N 1
ATOM 811 C CA . TYR B 1 38 ? 7.957 -13.023 -4.227 1 98.06 38 TYR B CA 1
ATOM 812 C C . TYR B 1 38 ? 8.258 -11.906 -5.219 1 98.06 38 TYR B C 1
ATOM 814 O O . TYR B 1 38 ? 8.062 -10.727 -4.918 1 98.06 38 TYR B O 1
ATOM 822 N N . ASN B 1 39 ? 8.773 -12.273 -6.41 1 97.88 39 ASN B N 1
ATOM 823 C CA . ASN B 1 39 ? 9.102 -11.25 -7.402 1 97.88 39 ASN B CA 1
ATOM 824 C C . ASN B 1 39 ? 7.883 -10.406 -7.766 1 97.88 39 ASN B C 1
ATOM 826 O O . ASN B 1 39 ? 7.98 -9.188 -7.875 1 97.88 39 ASN B O 1
ATOM 830 N N . GLU B 1 40 ? 6.793 -11.039 -7.938 1 98.06 40 GLU B N 1
ATOM 831 C CA . GLU B 1 40 ? 5.559 -10.344 -8.297 1 98.06 40 GLU B CA 1
ATOM 832 C C . GLU B 1 40 ? 5.098 -9.422 -7.172 1 98.06 40 GLU B C 1
ATOM 834 O O . GLU B 1 40 ? 4.605 -8.32 -7.426 1 98.06 40 GLU B O 1
ATOM 839 N N . LEU B 1 41 ? 5.219 -9.859 -5.902 1 98.31 41 LEU B N 1
ATOM 840 C CA . LEU B 1 41 ? 4.926 -8.977 -4.777 1 98.31 41 LEU B CA 1
ATOM 841 C C . LEU B 1 41 ? 5.781 -7.715 -4.844 1 98.31 41 LEU B C 1
ATOM 843 O O . LEU B 1 41 ? 5.285 -6.609 -4.609 1 98.31 41 LEU B O 1
ATOM 847 N N . MET B 1 42 ? 7.051 -7.852 -5.16 1 98.12 42 MET B N 1
ATOM 848 C CA . MET B 1 42 ? 7.945 -6.703 -5.25 1 98.12 42 MET B CA 1
ATOM 849 C C . MET B 1 42 ? 7.531 -5.777 -6.387 1 98.12 42 MET B C 1
ATOM 851 O O . MET B 1 42 ? 7.656 -4.555 -6.273 1 98.12 42 MET B O 1
ATOM 855 N N . TRP B 1 43 ? 7.109 -6.344 -7.469 1 98.12 43 TRP B N 1
ATOM 856 C CA . TRP B 1 43 ? 6.633 -5.531 -8.578 1 98.12 43 TRP B CA 1
ATOM 857 C C . TRP B 1 43 ? 5.414 -4.711 -8.172 1 98.12 43 TRP B C 1
ATOM 859 O O . TRP B 1 43 ? 5.316 -3.525 -8.5 1 98.12 43 TRP B O 1
ATOM 869 N N . VAL B 1 44 ? 4.465 -5.312 -7.453 1 98.25 44 VAL B N 1
ATOM 870 C CA . VAL B 1 44 ? 3.285 -4.613 -6.953 1 98.25 44 VAL B CA 1
ATOM 871 C C . VAL B 1 44 ? 3.713 -3.469 -6.039 1 98.25 44 VAL B C 1
ATOM 873 O O . VAL B 1 44 ? 3.219 -2.346 -6.168 1 98.25 44 VAL B O 1
ATOM 876 N N . ARG B 1 45 ? 4.57 -3.779 -5.129 1 98.19 45 ARG B N 1
ATOM 877 C CA . ARG B 1 45 ? 5.078 -2.76 -4.215 1 98.19 45 ARG B CA 1
ATOM 878 C C . ARG B 1 45 ? 5.637 -1.566 -4.984 1 98.19 45 ARG B C 1
ATOM 880 O O . ARG B 1 45 ? 5.324 -0.416 -4.668 1 98.19 45 ARG B O 1
ATOM 887 N N . ASP B 1 46 ? 6.438 -1.816 -5.941 1 98.06 46 ASP B N 1
ATOM 888 C CA . ASP B 1 46 ? 7.062 -0.753 -6.727 1 98.06 46 ASP B CA 1
ATOM 889 C C . ASP B 1 46 ? 6.012 0.053 -7.488 1 98.06 46 ASP B C 1
ATOM 891 O O . ASP B 1 46 ? 6.102 1.28 -7.566 1 98.06 46 ASP B O 1
ATOM 895 N N . ASP B 1 47 ? 5.09 -0.625 -8.055 1 97.75 47 ASP B N 1
ATOM 896 C CA . ASP B 1 47 ? 3.992 0.039 -8.758 1 97.75 47 ASP B CA 1
ATOM 897 C C . ASP B 1 47 ? 3.234 0.98 -7.828 1 97.75 47 ASP B C 1
ATOM 899 O O . ASP B 1 47 ? 2.922 2.113 -8.203 1 97.75 47 ASP B O 1
ATOM 903 N N . VAL B 1 48 ? 2.916 0.476 -6.664 1 98.31 48 VAL B N 1
ATOM 904 C CA . VAL B 1 48 ? 2.18 1.264 -5.684 1 98.31 48 VAL B CA 1
ATOM 905 C C . VAL B 1 48 ? 2.994 2.494 -5.289 1 98.31 48 VAL B C 1
ATOM 907 O O . VAL B 1 48 ? 2.445 3.592 -5.152 1 98.31 48 VAL B O 1
ATOM 910 N N . LEU B 1 49 ? 4.246 2.365 -5.082 1 98.25 49 LEU B N 1
ATOM 911 C CA . LEU B 1 49 ? 5.098 3.496 -4.723 1 98.25 49 LEU B CA 1
ATOM 912 C C . LEU B 1 49 ? 5.066 4.566 -5.809 1 98.25 49 LEU B C 1
ATOM 914 O O . LEU B 1 49 ? 4.984 5.758 -5.508 1 98.25 49 LEU B O 1
ATOM 918 N N . GLU B 1 50 ? 5.172 4.117 -7 1 98.31 50 GLU B N 1
ATOM 919 C CA . GLU B 1 50 ? 5.094 5.07 -8.109 1 98.31 50 GLU B CA 1
ATOM 920 C C . GLU B 1 50 ? 3.736 5.766 -8.133 1 98.31 50 GLU B C 1
ATOM 922 O O . GLU B 1 50 ? 3.66 6.98 -8.344 1 98.31 50 GLU B O 1
ATOM 927 N N . TYR B 1 51 ? 2.721 5.02 -7.969 1 98.38 51 TYR B N 1
ATOM 928 C CA . TYR B 1 51 ? 1.378 5.586 -7.922 1 98.38 51 TYR B CA 1
ATOM 929 C C . TYR B 1 51 ? 1.262 6.625 -6.812 1 98.38 51 TYR B C 1
ATOM 931 O O . TYR B 1 51 ? 0.729 7.719 -7.027 1 98.38 51 TYR B O 1
ATOM 939 N N . LEU B 1 52 ? 1.748 6.324 -5.605 1 98.25 52 LEU B N 1
ATOM 940 C CA . LEU B 1 52 ? 1.658 7.215 -4.457 1 98.25 52 LEU B CA 1
ATOM 941 C C . LEU B 1 52 ? 2.357 8.539 -4.738 1 98.25 52 LEU B C 1
ATOM 943 O O . LEU B 1 52 ? 1.91 9.594 -4.277 1 98.25 52 LEU B O 1
ATOM 947 N N . LYS B 1 53 ? 3.396 8.539 -5.465 1 96.94 53 LYS B N 1
ATOM 948 C CA . LYS B 1 53 ? 4.098 9.773 -5.824 1 96.94 53 LYS B CA 1
ATOM 949 C C . LYS B 1 53 ? 3.193 10.703 -6.629 1 96.94 53 LYS B C 1
ATOM 951 O O . LYS B 1 53 ? 3.312 11.922 -6.535 1 96.94 53 LYS B O 1
ATOM 956 N N . THR B 1 54 ? 2.326 10.109 -7.457 1 97.56 54 THR B N 1
ATOM 957 C CA . THR B 1 54 ? 1.439 10.906 -8.297 1 97.56 54 THR B CA 1
ATOM 958 C C . THR B 1 54 ? 0.331 11.547 -7.465 1 97.56 54 THR B C 1
ATOM 960 O O . THR B 1 54 ? -0.376 12.438 -7.941 1 97.56 54 THR B O 1
ATOM 963 N N . ARG B 1 55 ? 0.067 11.086 -6.258 1 97.38 55 ARG B N 1
ATOM 964 C CA . ARG B 1 55 ? -1.04 11.539 -5.422 1 97.38 55 ARG B CA 1
ATOM 965 C C . ARG B 1 55 ? -0.63 12.734 -4.566 1 97.38 55 ARG B C 1
ATOM 967 O O . ARG B 1 55 ? -1.455 13.305 -3.85 1 97.38 55 ARG B O 1
ATOM 974 N N . ARG B 1 56 ? 0.582 13.117 -4.59 1 97.44 56 ARG B N 1
ATOM 975 C CA . ARG B 1 56 ? 1.029 14.273 -3.824 1 97.44 56 ARG B CA 1
ATOM 976 C C . ARG B 1 56 ? 0.242 15.523 -4.211 1 97.44 56 ARG B C 1
ATOM 978 O O . ARG B 1 56 ? 0.001 15.773 -5.395 1 97.44 56 ARG B O 1
ATOM 985 N N . ARG B 1 57 ? -0.173 16.203 -3.229 1 96.06 57 ARG B N 1
ATOM 986 C CA . ARG B 1 57 ? -0.926 17.438 -3.443 1 96.06 57 ARG B CA 1
ATOM 987 C C . ARG B 1 57 ? -0.048 18.656 -3.213 1 96.06 57 ARG B C 1
ATOM 989 O O . ARG B 1 57 ? 0.779 18.672 -2.299 1 96.06 57 ARG B O 1
ATOM 996 N N . PHE B 1 58 ? -0.237 19.656 -4.109 1 88.12 58 PHE B N 1
ATOM 997 C CA . PHE B 1 58 ? 0.522 20.891 -4.031 1 88.12 58 PHE B CA 1
ATOM 998 C C . PHE B 1 58 ? -0.384 22.062 -3.654 1 88.12 58 PHE B C 1
ATOM 1000 O O . PHE B 1 58 ? -1.507 22.156 -4.152 1 88.12 58 PHE B O 1
ATOM 1007 N N . SER B 1 59 ? -0.212 22.609 -2.369 1 64.94 59 SER B N 1
ATOM 1008 C CA . SER B 1 59 ? -0.98 23.766 -1.925 1 64.94 59 SER B CA 1
ATOM 1009 C C . SER B 1 59 ? -0.599 25.016 -2.709 1 64.94 59 SER B C 1
ATOM 1011 O O . SER B 1 59 ? 0.536 25.141 -3.174 1 64.94 59 SER B O 1
#

Solvent-accessible surface area (backbone atoms only — not comparable to full-atom values): 6728 Å² total; per-residue (Å²): 126,87,81,66,55,69,43,59,32,34,40,50,16,45,51,5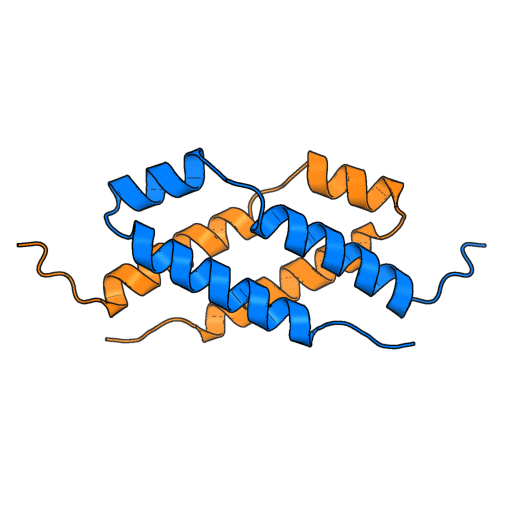3,51,52,52,58,69,68,45,87,51,66,70,62,51,50,51,25,51,75,67,67,15,42,70,34,30,52,51,47,53,52,52,50,54,56,53,54,64,71,65,61,56,83,125,127,88,80,67,54,69,45,59,32,35,40,51,15,46,51,53,50,52,50,59,69,66,45,87,51,67,68,62,49,49,52,24,51,75,68,67,14,41,70,34,32,52,50,47,53,52,51,50,53,56,50,55,63,71,66,62,58,84,127

Radius of gyration: 15.74 Å; Cα contacts (8 Å, |Δi|>4): 100; chains: 2; bounding box: 19×53×35 Å

pLDDT: mean 94.93, std 8.03, range [55.28, 98.56]

Foldseek 3Di:
DPPDDPLVVVQVVLVVVLVVLVDDDPVVLVVCVVVVNNVVVVVVSVVVNVVSVVVRDDD/DPPDDPLVVVQVVLVVVLVVLVDDDPVVLVVCVVVVNNVVVVVVSVVVNVVSVVVRDDD

Secondary structure (DSSP, 8-state):
-----HHHHHHHHHHHHHHHHHS--HHHHHHHHHTT-HHHHHHHHHHHHHHHHHT----/-----HHHHHHHHHHHHHHHHHS--HHHHHHHHHTT-HHHHHHHHHHHHHHHHHT----